Protein AF-A0A396GB19-F1 (afdb_monomer)

Mean predicted aligned error: 5.55 Å

Organism: Medicago truncatula (NCBI:txid3880)

Foldseek 3Di:
DDPVQVVVQVVPDDLFWKAKWWWKFAADPVGRVDTDTDDTHGADWGTGQVDIDHDPDDDDDPVRPVIDTPGMDMDHNDDDPDDDPVVVVRD

Radius of gyration: 13.98 Å; Cα contacts (8 Å, |Δi|>4): 129; chains: 1; bounding box: 28×30×39 Å

Sequence (91 aa):
MPKNILKKFICIADLRTQISGYLYGISPPDNPQVKEIRCIVMPPQWGTHQQVHLPSDLPEHDFLNDLEPLGWMHTQPNEVPQLISLHMLRS

Solvent-accessible surface area (backbone atoms only — not comparable to full-atom values): 5809 Å² total; per-residue (Å²): 124,54,67,70,60,53,51,52,54,59,71,75,49,58,76,58,36,23,46,60,30,39,32,28,18,45,54,51,94,90,40,76,90,46,76,46,57,75,50,70,48,71,69,79,65,54,47,36,70,88,50,66,49,68,64,91,71,77,93,82,54,80,90,46,74,88,37,47,82,74,53,70,50,64,56,72,68,64,94,65,102,61,86,58,71,80,64,59,80,76,108

Nearest PDB structures (foldseek):
  6s9i-assembly1_J  TM=9.996E-01  e=6.047E-10  Homo sapiens
  8bcb-assembly1_J  TM=1.002E+00  e=7.192E-10  Homo sapiens
  8c6j-assembly1_A  TM=1.001E+00  e=6.407E-10  Homo sapiens
  8i0s-assembly1_A  TM=9.753E-01  e=1.210E-09  Homo sapiens
  8i0t-assembly1_A  TM=9.753E-01  e=1.210E-09  Homo sapiens

InterPro domains:
  IPR000555 JAB1/MPN/MOV34 metalloenzyme domain [PF01398] (3-83)
  IPR027652 Pre-mRNA-processing-splicing factor 8 [PTHR11140] (1-87)
  IPR037518 MPN domain [PS50249] (1-91)

Secondary structure (DSSP, 8-state):
--HHHHHHHHHT--SSS--EEEEEEE--TT-TT--EEEEEE--S-EE-SS-EE--SSPP--GGGTTSEEEEEEE--SS--SS--HHHHTT-

Structure (mmCIF, N/CA/C/O backbone):
data_AF-A0A396GB19-F1
#
_entry.id   AF-A0A396GB19-F1
#
loop_
_atom_site.group_PDB
_atom_site.id
_atom_site.type_symbol
_atom_site.label_atom_id
_atom_site.label_alt_id
_atom_site.label_comp_id
_atom_site.label_asym_id
_atom_site.label_entity_id
_atom_site.label_seq_id
_atom_site.pdbx_PDB_ins_code
_atom_site.Cartn_x
_atom_site.Cartn_y
_atom_site.Cartn_z
_atom_site.occupancy
_atom_site.B_iso_or_equiv
_atom_site.auth_seq_id
_atom_site.auth_comp_id
_atom_site.auth_asym_id
_atom_site.auth_atom_id
_atom_site.pdbx_PDB_model_num
ATOM 1 N N . MET A 1 1 ? 3.199 3.953 10.837 1.00 78.44 1 MET A N 1
ATOM 2 C CA . MET A 1 1 ? 3.265 2.883 9.815 1.00 78.44 1 MET A CA 1
ATOM 3 C C . MET A 1 1 ? 4.167 1.741 10.293 1.00 78.44 1 MET A C 1
ATOM 5 O O . MET A 1 1 ? 5.272 2.031 10.748 1.00 78.44 1 MET A O 1
ATOM 9 N N . PRO A 1 2 ? 3.737 0.469 10.199 1.00 86.88 2 PRO A N 1
ATOM 10 C CA . PRO A 1 2 ? 4.548 -0.684 10.603 1.00 86.88 2 PRO A CA 1
ATOM 11 C C . PRO A 1 2 ? 5.793 -0.891 9.723 1.00 86.88 2 PRO A C 1
ATOM 13 O O . PRO A 1 2 ? 5.705 -0.990 8.497 1.00 86.88 2 PRO A O 1
ATOM 16 N N . LYS A 1 3 ? 6.974 -1.001 10.351 1.00 87.88 3 LYS A N 1
ATOM 17 C CA . LYS A 1 3 ? 8.270 -1.116 9.647 1.00 87.88 3 LYS A CA 1
ATOM 18 C C . LYS A 1 3 ? 8.408 -2.403 8.827 1.00 87.88 3 LYS A C 1
ATOM 20 O O . LYS A 1 3 ? 9.086 -2.404 7.807 1.00 87.88 3 LYS A O 1
ATOM 25 N N . ASN A 1 4 ? 7.806 -3.500 9.276 1.00 90.00 4 ASN A N 1
ATOM 26 C CA . ASN A 1 4 ? 7.845 -4.795 8.592 1.00 90.00 4 ASN A CA 1
ATOM 27 C C . ASN A 1 4 ? 7.125 -4.747 7.237 1.00 90.00 4 ASN A C 1
ATOM 29 O O . ASN A 1 4 ? 7.662 -5.239 6.247 1.00 90.00 4 ASN A O 1
ATOM 33 N N . ILE A 1 5 ? 5.940 -4.134 7.192 1.00 89.50 5 ILE A N 1
ATOM 34 C CA . ILE A 1 5 ? 5.138 -4.030 5.973 1.00 89.50 5 ILE A CA 1
ATOM 35 C C . ILE A 1 5 ? 5.798 -3.053 4.995 1.00 89.50 5 ILE A C 1
ATOM 37 O O . ILE A 1 5 ? 5.941 -3.384 3.822 1.00 89.50 5 ILE A O 1
ATOM 41 N N . LEU A 1 6 ? 6.302 -1.913 5.485 1.00 90.62 6 LEU A N 1
ATOM 42 C CA . LEU A 1 6 ? 7.039 -0.956 4.653 1.00 90.62 6 LEU A CA 1
ATOM 43 C C . LEU A 1 6 ? 8.274 -1.591 4.003 1.00 90.62 6 LEU A C 1
ATOM 45 O O . LEU A 1 6 ? 8.481 -1.458 2.802 1.00 90.62 6 LEU A O 1
ATOM 49 N N . LYS A 1 7 ? 9.083 -2.319 4.785 1.00 91.81 7 LYS A N 1
ATOM 50 C CA . LYS A 1 7 ? 10.261 -3.016 4.253 1.00 91.81 7 LYS A CA 1
ATOM 51 C C . LYS A 1 7 ? 9.872 -4.022 3.176 1.00 91.81 7 LYS A C 1
ATOM 53 O O . LYS A 1 7 ? 10.488 -4.021 2.120 1.00 91.81 7 LYS A O 1
ATOM 58 N N . LYS A 1 8 ? 8.838 -4.837 3.416 1.00 93.31 8 LYS A N 1
ATOM 59 C CA . LYS A 1 8 ? 8.342 -5.786 2.410 1.00 93.31 8 LYS A CA 1
ATOM 60 C C . LYS A 1 8 ? 7.877 -5.075 1.140 1.00 93.31 8 LYS A C 1
ATOM 62 O O . LYS A 1 8 ? 8.242 -5.525 0.064 1.00 93.31 8 LYS A O 1
ATOM 67 N N . PHE A 1 9 ? 7.140 -3.971 1.266 1.00 93.50 9 PHE A N 1
ATOM 68 C CA . PHE A 1 9 ? 6.656 -3.186 0.129 1.00 93.50 9 PHE A CA 1
ATOM 69 C C . PHE A 1 9 ? 7.807 -2.634 -0.725 1.00 93.50 9 PHE A C 1
ATOM 71 O O . PHE A 1 9 ? 7.784 -2.762 -1.942 1.00 93.50 9 PHE A O 1
ATOM 78 N N . ILE A 1 10 ? 8.857 -2.105 -0.091 1.00 92.62 10 ILE A N 1
ATOM 79 C CA . ILE A 1 10 ? 10.060 -1.644 -0.801 1.00 92.62 10 ILE A CA 1
ATOM 80 C C . ILE A 1 10 ? 10.795 -2.821 -1.458 1.00 92.62 10 ILE A C 1
ATOM 82 O O . ILE A 1 10 ? 11.250 -2.700 -2.589 1.00 92.62 10 ILE A O 1
ATOM 86 N N . CYS A 1 11 ? 10.897 -3.971 -0.784 1.00 94.88 11 CYS A N 1
ATOM 87 C CA . CYS A 1 11 ? 11.585 -5.146 -1.326 1.00 94.88 11 CYS A CA 1
ATOM 88 C C . CYS A 1 11 ? 10.912 -5.743 -2.572 1.00 94.88 11 CYS A C 1
ATOM 90 O O . CYS A 1 11 ? 11.606 -6.351 -3.379 1.00 94.88 11 CYS A O 1
ATOM 92 N N . ILE A 1 12 ? 9.590 -5.612 -2.713 1.00 94.62 12 ILE A N 1
ATOM 93 C CA . ILE A 1 1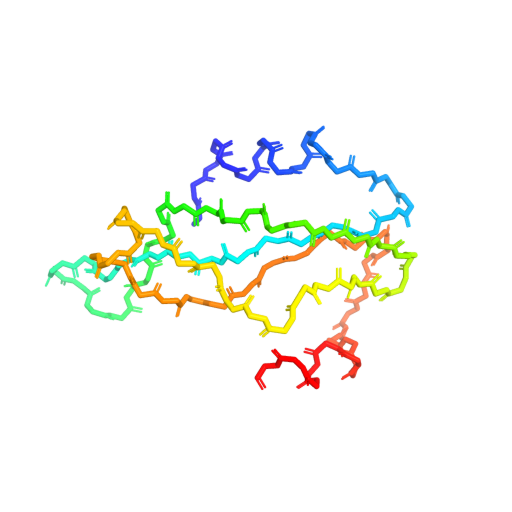2 ? 8.852 -6.098 -3.893 1.00 94.62 12 ILE A CA 1
ATOM 94 C C . ILE A 1 12 ? 8.741 -5.046 -5.006 1.00 94.62 12 ILE A C 1
ATOM 96 O O . ILE A 1 12 ? 8.185 -5.339 -6.062 1.00 94.62 12 ILE A O 1
ATOM 100 N N . ALA A 1 13 ? 9.213 -3.822 -4.764 1.00 93.06 13 ALA A N 1
ATOM 101 C CA . ALA A 1 13 ? 9.133 -2.733 -5.723 1.00 93.06 13 ALA A CA 1
ATOM 102 C C . ALA A 1 13 ? 10.255 -2.786 -6.766 1.00 93.06 13 ALA A C 1
ATOM 104 O O . ALA A 1 13 ? 11.299 -3.406 -6.567 1.00 93.06 13 ALA A O 1
ATOM 105 N N . ASP A 1 14 ? 10.038 -2.067 -7.865 1.00 92.25 14 ASP A N 1
ATOM 106 C CA . ASP A 1 14 ? 11.036 -1.815 -8.900 1.00 92.25 14 ASP A CA 1
ATOM 107 C C . ASP A 1 14 ? 11.541 -0.363 -8.824 1.00 92.25 14 ASP A C 1
ATOM 109 O O . ASP A 1 14 ? 10.838 0.537 -8.362 1.00 92.25 14 ASP A O 1
ATOM 113 N N . LEU A 1 15 ? 12.770 -0.120 -9.290 1.00 90.81 15 LEU A N 1
ATOM 114 C CA . LEU A 1 15 ? 13.394 1.211 -9.253 1.00 90.81 15 LEU A CA 1
ATOM 115 C C . LEU A 1 15 ? 12.842 2.171 -10.314 1.00 90.81 15 LEU A C 1
ATOM 117 O O . LEU A 1 15 ? 12.981 3.384 -10.177 1.00 90.81 15 LEU A O 1
ATOM 121 N N . ARG A 1 16 ? 12.263 1.648 -11.401 1.00 89.38 16 ARG A N 1
ATOM 122 C CA . ARG A 1 16 ? 11.752 2.449 -12.523 1.00 89.38 16 ARG A CA 1
ATOM 123 C C . ARG A 1 16 ? 10.237 2.406 -12.631 1.00 89.38 16 ARG A C 1
ATOM 125 O O . ARG A 1 16 ? 9.650 3.364 -13.120 1.00 89.38 16 ARG A O 1
ATOM 132 N N . THR A 1 17 ? 9.616 1.319 -12.197 1.00 91.94 17 THR A N 1
ATOM 133 C CA . THR A 1 17 ? 8.182 1.078 -12.334 1.00 91.94 17 THR A CA 1
ATOM 134 C C . THR A 1 17 ? 7.487 1.300 -11.000 1.00 91.94 17 THR A C 1
ATOM 136 O O . THR A 1 17 ? 7.814 0.650 -10.009 1.00 91.94 17 THR A O 1
ATOM 139 N N . GLN A 1 18 ? 6.511 2.209 -10.971 1.00 92.31 18 GLN A N 1
ATOM 140 C CA . GLN A 1 18 ? 5.738 2.459 -9.760 1.00 92.31 18 GLN A CA 1
ATOM 141 C C . GLN A 1 18 ? 4.832 1.268 -9.432 1.00 92.31 18 GLN A C 1
ATOM 143 O O . GLN A 1 18 ? 4.139 0.747 -10.305 1.00 92.31 18 GLN A O 1
ATOM 148 N N . ILE A 1 19 ? 4.799 0.878 -8.161 1.00 94.75 19 ILE A N 1
ATOM 149 C CA . ILE A 1 19 ? 3.793 -0.035 -7.608 1.00 94.75 19 ILE A CA 1
ATOM 150 C C . ILE A 1 19 ? 2.981 0.704 -6.553 1.00 94.75 19 ILE A C 1
ATOM 152 O O . ILE A 1 19 ? 3.453 1.684 -5.984 1.00 94.75 19 ILE A O 1
ATOM 156 N N . SER A 1 20 ? 1.785 0.220 -6.255 1.00 94.69 20 SER A N 1
ATOM 157 C CA . SER A 1 20 ? 0.860 0.785 -5.288 1.00 94.69 20 SER A CA 1
ATOM 158 C C . SER A 1 20 ? 0.205 -0.281 -4.422 1.00 94.69 20 SER A C 1
ATOM 160 O O . SER A 1 20 ? 0.017 -1.418 -4.841 1.00 94.69 20 SER A O 1
ATOM 162 N N . GLY A 1 21 ? -0.151 0.091 -3.198 1.00 93.88 21 GLY A N 1
ATOM 163 C CA . GLY A 1 21 ? -0.977 -0.729 -2.328 1.00 93.88 21 GLY A CA 1
ATOM 164 C C . GLY A 1 21 ? -2.022 0.109 -1.605 1.00 93.88 21 GLY A C 1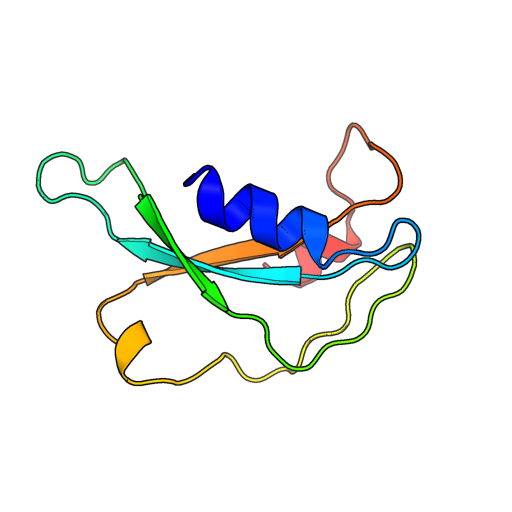
ATOM 165 O O . GLY A 1 21 ? -1.737 1.233 -1.181 1.00 93.88 21 GLY A O 1
ATOM 166 N N . TYR A 1 22 ? -3.220 -0.450 -1.448 1.00 93.69 22 TYR A N 1
ATOM 167 C CA . TYR A 1 22 ? -4.284 0.151 -0.648 1.00 93.69 22 TYR A CA 1
ATOM 168 C C . TYR A 1 22 ? -4.008 -0.049 0.836 1.00 93.69 22 TYR A C 1
ATOM 170 O O . TYR A 1 22 ? -3.613 -1.135 1.262 1.00 93.69 22 TYR A O 1
ATOM 178 N N . LEU A 1 23 ? -4.211 1.004 1.619 1.00 93.75 23 LEU A N 1
ATOM 179 C CA . LEU A 1 23 ? -3.984 1.021 3.053 1.00 93.75 23 LEU A CA 1
ATOM 180 C C . LEU A 1 23 ? -5.283 0.772 3.790 1.00 93.75 23 LEU A C 1
ATOM 182 O O . LEU A 1 23 ? -6.258 1.490 3.587 1.00 93.75 23 LEU A O 1
ATOM 186 N N . TYR A 1 24 ? -5.247 -0.180 4.711 1.00 93.69 24 TYR A N 1
ATOM 187 C CA . TYR A 1 24 ? -6.351 -0.438 5.620 1.00 93.69 24 TYR A CA 1
ATOM 188 C C . TYR A 1 24 ? -5.842 -0.458 7.052 1.00 93.69 24 TYR A C 1
ATOM 190 O O . TYR A 1 24 ? -4.710 -0.874 7.347 1.00 93.69 24 TYR A O 1
ATOM 198 N N . GLY A 1 25 ? -6.679 0.015 7.959 1.00 93.88 25 GLY A N 1
ATOM 199 C CA . GLY A 1 25 ? -6.306 0.151 9.352 1.00 93.88 25 GLY A CA 1
ATOM 200 C C . GLY A 1 25 ? -7.496 0.342 10.263 1.00 93.88 25 GLY A C 1
ATOM 201 O O . GLY A 1 25 ? -8.628 0.059 9.894 1.00 93.88 25 GLY A O 1
ATOM 202 N N . ILE A 1 26 ? -7.210 0.774 11.481 1.00 93.94 26 ILE A N 1
ATOM 203 C CA . ILE A 1 26 ? -8.225 1.084 12.482 1.00 93.94 26 ILE A CA 1
ATOM 204 C C . ILE A 1 26 ? -7.697 2.183 13.402 1.00 93.94 26 ILE A C 1
ATOM 206 O O . ILE A 1 26 ? -6.483 2.324 13.592 1.00 93.94 26 ILE A O 1
ATOM 210 N N . SER A 1 27 ? -8.601 2.954 13.993 1.00 92.50 27 SER A N 1
ATOM 211 C CA . SER A 1 27 ? -8.270 3.814 15.125 1.00 92.50 27 SER A CA 1
ATOM 212 C C . SER A 1 27 ? -8.178 3.007 16.422 1.00 92.50 27 SER A C 1
ATOM 214 O O . SER A 1 27 ? -9.101 2.250 16.729 1.00 92.50 27 SER A O 1
ATOM 216 N N . PRO A 1 28 ? -7.111 3.168 17.221 1.00 90.56 28 PRO A N 1
ATOM 217 C CA . PRO A 1 28 ? -7.067 2.579 18.550 1.00 90.56 28 PRO A CA 1
ATOM 218 C C . PRO A 1 28 ? -8.193 3.172 19.419 1.00 90.56 28 PRO A C 1
ATOM 220 O O . PRO A 1 28 ? -8.499 4.362 19.289 1.00 90.56 28 PRO A O 1
ATOM 223 N N . PRO A 1 29 ? -8.801 2.376 20.320 1.00 89.50 29 PRO A N 1
ATOM 224 C CA . PRO A 1 29 ? -9.939 2.816 21.134 1.00 89.50 29 PRO A CA 1
ATOM 225 C C . PRO A 1 29 ? -9.593 4.009 22.034 1.00 89.50 29 PRO A C 1
ATOM 227 O O . PRO A 1 29 ? -10.451 4.841 22.316 1.00 89.50 29 PRO A O 1
ATOM 230 N N . ASP A 1 30 ? -8.323 4.124 22.423 1.00 92.06 30 ASP A N 1
ATOM 231 C CA . ASP A 1 30 ? -7.831 5.178 23.310 1.00 92.06 30 ASP A CA 1
ATOM 232 C C . ASP A 1 30 ? -7.523 6.496 22.579 1.00 92.06 30 ASP A C 1
ATOM 234 O O . ASP A 1 30 ? -7.369 7.534 23.221 1.00 92.06 30 ASP A O 1
ATOM 238 N N . ASN A 1 31 ? -7.399 6.485 21.243 1.00 92.12 31 ASN A N 1
ATOM 239 C CA . ASN A 1 31 ? -7.053 7.683 20.478 1.00 92.12 31 ASN A CA 1
ATOM 240 C C . ASN A 1 31 ? -7.640 7.675 19.050 1.00 92.12 31 ASN A C 1
ATOM 242 O O . ASN A 1 31 ? -6.976 7.231 18.107 1.00 92.12 31 ASN A O 1
ATOM 246 N N . PRO A 1 32 ? -8.847 8.240 18.847 1.00 90.00 32 PRO A N 1
ATOM 247 C CA . PRO A 1 32 ? -9.513 8.248 17.544 1.00 90.00 32 PRO A CA 1
ATOM 248 C C . PRO A 1 32 ? -8.826 9.136 16.492 1.00 90.00 32 PRO A C 1
ATOM 250 O O . PRO A 1 32 ? -9.118 9.011 15.305 1.00 90.00 32 PRO A O 1
ATOM 253 N N . GLN A 1 33 ? -7.908 10.024 16.892 1.00 90.00 33 GLN A N 1
ATOM 254 C CA . GLN A 1 33 ? -7.163 10.881 15.958 1.00 90.00 33 GLN A CA 1
ATOM 255 C C . GLN A 1 33 ? -6.003 10.146 15.275 1.00 90.00 33 GLN A C 1
ATOM 257 O O . GLN A 1 33 ? -5.471 10.625 14.274 1.00 90.00 33 GLN A O 1
ATOM 262 N N . VAL A 1 34 ? -5.600 8.988 15.801 1.00 91.75 34 VAL A N 1
ATOM 263 C CA . VAL A 1 34 ? -4.529 8.171 15.231 1.00 91.75 34 VAL A CA 1
ATOM 264 C C . VAL A 1 34 ? -5.141 7.078 14.360 1.00 91.75 34 VAL A C 1
ATOM 266 O O . VAL A 1 34 ? -6.124 6.440 14.733 1.00 91.75 34 VAL A O 1
ATOM 269 N N . LYS A 1 35 ? -4.545 6.858 13.186 1.00 91.06 35 LYS A N 1
ATOM 270 C CA . LYS A 1 35 ? -4.888 5.759 12.280 1.00 91.06 35 LYS A CA 1
ATOM 271 C C . LYS A 1 35 ? -3.732 4.771 12.219 1.00 91.06 35 LYS A C 1
ATOM 273 O O . LYS A 1 35 ? -2.641 5.096 11.742 1.00 91.06 35 LYS A O 1
ATOM 278 N N . GLU A 1 36 ? -3.956 3.559 12.712 1.00 92.12 36 GLU A N 1
ATOM 279 C CA . GLU A 1 36 ? -2.963 2.492 12.663 1.00 92.12 36 GLU A CA 1
ATOM 280 C C . GLU A 1 36 ? -3.151 1.644 11.408 1.00 92.12 36 GLU A C 1
ATOM 282 O O . GLU A 1 36 ? -4.111 0.889 11.285 1.00 92.12 36 GLU A O 1
ATOM 287 N N . ILE A 1 37 ? -2.198 1.737 10.479 1.00 93.75 37 ILE A N 1
ATOM 288 C CA . ILE A 1 37 ? -2.161 0.882 9.285 1.00 93.75 37 ILE A CA 1
ATOM 289 C C . ILE A 1 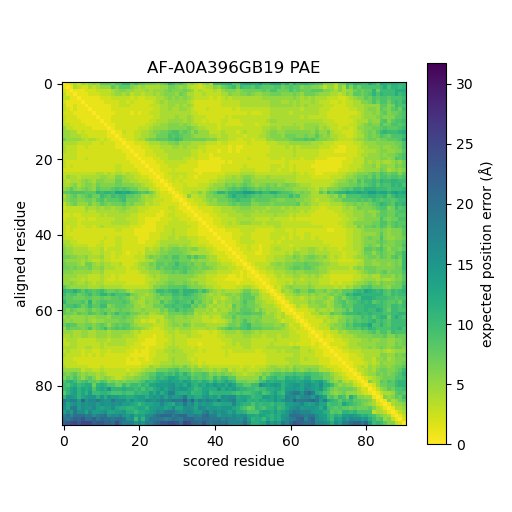37 ? -1.881 -0.560 9.723 1.00 93.75 37 ILE A C 1
ATOM 291 O O . ILE A 1 37 ? -0.812 -0.829 10.278 1.00 93.75 37 ILE A O 1
ATOM 295 N N . ARG A 1 38 ? -2.805 -1.484 9.438 1.00 91.50 38 ARG A N 1
ATOM 296 C CA . ARG A 1 38 ? -2.692 -2.911 9.786 1.00 91.50 38 ARG A CA 1
ATOM 297 C C . ARG A 1 38 ? -2.340 -3.791 8.598 1.00 91.50 38 ARG A C 1
ATOM 299 O O . ARG A 1 38 ? -1.588 -4.750 8.765 1.00 91.50 38 ARG A O 1
ATOM 306 N N . CYS A 1 39 ? -2.823 -3.460 7.405 1.00 91.62 39 CYS A N 1
ATOM 307 C CA . CYS A 1 39 ? -2.493 -4.211 6.203 1.00 91.62 39 CYS A CA 1
ATOM 308 C C . CYS A 1 39 ? -2.356 -3.310 4.973 1.00 91.62 39 CYS A C 1
ATOM 310 O O . CYS A 1 39 ? -2.801 -2.159 4.948 1.00 91.62 39 CYS A O 1
ATOM 312 N N . ILE A 1 40 ? -1.671 -3.859 3.969 1.00 93.88 40 ILE A N 1
ATOM 313 C CA . ILE A 1 40 ? -1.580 -3.295 2.628 1.00 93.88 40 ILE A CA 1
ATOM 314 C C . ILE A 1 40 ? -2.123 -4.339 1.670 1.00 93.88 40 ILE A C 1
ATOM 316 O O . ILE A 1 40 ? -1.633 -5.471 1.662 1.00 93.88 40 ILE A O 1
ATOM 320 N N . VAL A 1 41 ? -3.111 -3.957 0.870 1.00 93.69 41 VAL A N 1
ATOM 321 C CA . VAL A 1 41 ? -3.675 -4.821 -0.162 1.00 93.69 41 VAL A CA 1
ATOM 322 C C . VAL A 1 41 ? -3.030 -4.489 -1.499 1.00 93.69 41 VAL A C 1
ATOM 324 O O . VAL A 1 41 ? -2.993 -3.329 -1.911 1.00 93.69 41 VAL A O 1
ATOM 327 N N . MET A 1 42 ? -2.523 -5.523 -2.167 1.00 94.00 42 MET A N 1
ATOM 328 C CA . MET A 1 42 ? -1.888 -5.433 -3.479 1.00 94.00 42 MET A CA 1
ATOM 329 C C . MET A 1 42 ? -2.845 -6.004 -4.532 1.00 94.00 42 MET A C 1
ATOM 331 O O . MET A 1 42 ? -2.847 -7.218 -4.741 1.00 94.00 42 MET A O 1
ATOM 335 N N . PRO A 1 43 ? -3.682 -5.176 -5.177 1.00 92.06 43 PRO A N 1
ATOM 336 C CA . PRO A 1 43 ? -4.504 -5.639 -6.286 1.00 92.06 43 PRO A CA 1
ATOM 337 C C . PRO A 1 43 ? -3.633 -5.917 -7.527 1.00 92.06 43 PRO A C 1
ATOM 339 O O . PRO A 1 43 ? -2.494 -5.430 -7.610 1.00 92.06 43 PRO A O 1
ATOM 342 N N . PRO A 1 44 ? -4.167 -6.651 -8.521 1.00 93.12 44 PRO A N 1
ATOM 343 C CA . PRO A 1 44 ? -3.538 -6.780 -9.830 1.00 93.12 44 PRO A CA 1
ATOM 344 C C . PRO A 1 44 ? -3.310 -5.398 -10.446 1.00 93.12 44 PRO A C 1
ATOM 346 O O . PRO A 1 44 ? -4.250 -4.629 -10.610 1.00 93.12 44 PRO A O 1
ATOM 349 N N . GLN A 1 45 ? -2.065 -5.067 -10.771 1.00 93.50 45 GLN A N 1
ATOM 350 C CA . GLN A 1 45 ? -1.689 -3.721 -11.194 1.00 93.50 45 GLN A CA 1
ATOM 351 C C . GLN A 1 45 ? -0.516 -3.751 -12.164 1.00 93.50 45 GLN A C 1
ATOM 353 O O . GLN A 1 45 ? 0.260 -4.708 -12.192 1.00 93.50 45 GLN A O 1
ATOM 358 N N . TRP A 1 46 ? -0.353 -2.668 -12.913 1.00 93.69 46 TRP A N 1
ATOM 359 C CA . TRP A 1 46 ? 0.843 -2.422 -13.709 1.00 93.69 46 TRP A CA 1
ATOM 360 C C . TRP A 1 46 ? 1.233 -0.953 -13.603 1.00 93.69 46 TRP A C 1
ATOM 362 O O . TRP A 1 46 ? 0.387 -0.076 -13.440 1.00 93.69 46 TRP A O 1
ATOM 372 N N . GLY A 1 47 ? 2.530 -0.684 -13.657 1.00 90.94 47 GLY A N 1
ATOM 373 C CA . GLY A 1 47 ? 3.068 0.652 -13.464 1.00 90.94 47 GLY A CA 1
ATOM 374 C C . GLY A 1 47 ? 3.812 1.169 -14.677 1.00 90.94 47 GLY A C 1
ATOM 375 O O . GLY A 1 47 ? 4.224 0.431 -15.568 1.00 90.94 47 GLY A O 1
ATOM 376 N N . THR A 1 48 ? 4.040 2.468 -14.656 1.00 90.12 48 THR A N 1
ATOM 377 C CA . THR A 1 48 ? 5.043 3.164 -15.456 1.00 90.12 48 THR A CA 1
ATOM 378 C C . THR A 1 48 ? 5.937 3.956 -14.501 1.00 90.12 48 THR A C 1
ATOM 380 O O . THR A 1 48 ? 5.721 3.958 -13.291 1.00 90.12 48 THR A O 1
ATOM 383 N N . HIS A 1 49 ? 6.922 4.678 -15.025 1.00 86.81 49 HIS A N 1
ATOM 384 C CA . HIS A 1 49 ? 7.722 5.616 -14.232 1.00 86.81 49 HIS A CA 1
ATOM 385 C C . HIS A 1 49 ? 6.940 6.810 -13.649 1.00 86.81 49 HIS A C 1
ATOM 387 O O . HIS A 1 49 ? 7.405 7.422 -12.688 1.00 86.81 49 HIS A O 1
ATOM 393 N N . GLN A 1 50 ? 5.765 7.140 -14.200 1.00 84.38 50 GLN A N 1
ATOM 394 C CA . GLN A 1 50 ? 4.979 8.322 -13.812 1.00 84.38 50 GLN A CA 1
ATOM 395 C C . GLN A 1 50 ? 3.701 7.992 -13.043 1.00 84.38 50 GLN A C 1
ATOM 397 O O . GLN A 1 50 ? 3.281 8.800 -12.223 1.00 84.38 50 GLN A O 1
ATOM 402 N N . GLN A 1 51 ? 3.089 6.837 -13.311 1.00 87.56 51 GLN A N 1
ATOM 403 C CA . GLN A 1 51 ? 1.812 6.451 -12.715 1.00 87.56 51 GLN A CA 1
ATOM 404 C C . GLN A 1 51 ? 1.668 4.940 -12.572 1.00 87.56 51 GLN A C 1
ATOM 406 O O . GLN A 1 51 ? 2.305 4.171 -13.296 1.00 87.56 51 GLN A O 1
ATOM 411 N N . VAL A 1 52 ? 0.740 4.540 -11.707 1.00 91.50 52 VAL A N 1
ATOM 412 C CA . VAL A 1 52 ? 0.278 3.162 -11.527 1.00 91.50 52 VAL A CA 1
ATOM 413 C C . VAL A 1 52 ? -1.144 2.998 -12.062 1.00 91.50 52 VAL A C 1
ATOM 415 O O . VAL A 1 52 ? -1.994 3.877 -11.916 1.00 91.50 52 VAL A O 1
ATOM 418 N N . HIS A 1 53 ? -1.442 1.858 -12.662 1.00 90.75 53 HIS A N 1
ATOM 419 C CA . HIS A 1 53 ? -2.774 1.481 -13.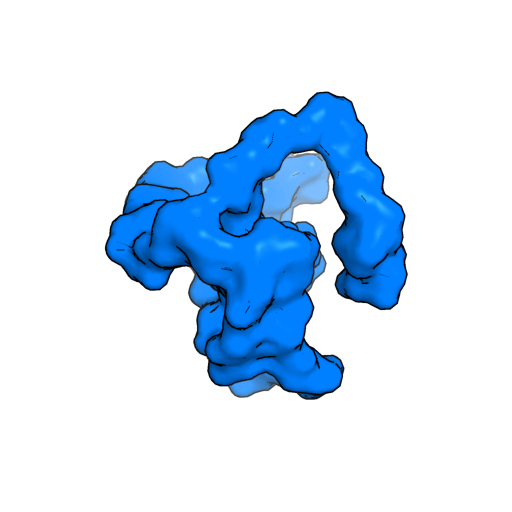112 1.00 90.75 53 HIS A CA 1
ATOM 420 C C . HIS A 1 53 ? -3.319 0.383 -12.207 1.00 90.75 53 HIS A C 1
ATOM 422 O O . HIS A 1 53 ? -2.717 -0.681 -12.073 1.00 90.75 53 HIS A O 1
ATOM 428 N N . LEU A 1 54 ? -4.451 0.687 -11.576 1.00 90.56 54 LEU A N 1
ATOM 429 C CA . LEU A 1 54 ? -5.167 -0.182 -10.652 1.00 90.56 54 LEU A CA 1
ATOM 430 C C . LEU A 1 54 ? -6.538 -0.520 -11.259 1.00 90.56 54 LEU A C 1
ATOM 432 O O . LEU A 1 54 ? -7.026 0.253 -12.092 1.00 90.56 54 LEU A O 1
ATOM 436 N N . PRO A 1 55 ? -7.162 -1.638 -10.860 1.00 89.50 55 PRO A N 1
ATOM 437 C CA . PRO A 1 55 ? -8.545 -1.937 -11.208 1.00 89.50 55 PRO A CA 1
ATOM 438 C C . PRO A 1 55 ? -9.482 -0.868 -10.628 1.00 89.50 55 PRO A C 1
ATOM 440 O O . PRO A 1 55 ? -9.146 -0.218 -9.638 1.00 89.50 55 PRO A O 1
ATOM 443 N N . SER A 1 56 ? -10.648 -0.679 -11.248 1.00 84.44 56 SER A N 1
ATOM 444 C CA . SER A 1 56 ? -11.670 0.250 -10.740 1.00 84.44 56 SER A CA 1
ATOM 445 C C . SER A 1 56 ? -12.327 -0.250 -9.456 1.00 84.44 56 SER A C 1
ATOM 447 O O . SER A 1 56 ? -12.724 0.562 -8.624 1.00 84.44 56 SER A O 1
ATOM 449 N N . ASP A 1 57 ? -12.414 -1.569 -9.299 1.00 84.94 57 ASP A N 1
ATOM 450 C CA . ASP A 1 57 ? -13.036 -2.198 -8.143 1.00 84.94 57 ASP A CA 1
ATOM 451 C C . ASP A 1 57 ? -12.063 -2.241 -6.965 1.00 84.94 57 ASP A C 1
ATOM 453 O O . ASP A 1 57 ? -10.883 -2.589 -7.104 1.00 84.94 57 ASP A O 1
ATOM 457 N N . LEU A 1 58 ? -12.573 -1.885 -5.788 1.00 82.31 58 LEU A N 1
ATOM 458 C CA . LEU A 1 58 ? -11.814 -1.989 -4.552 1.00 82.31 58 LEU A CA 1
ATOM 459 C C . LEU A 1 58 ? -11.691 -3.459 -4.123 1.00 82.31 58 LEU A C 1
ATOM 461 O O . LEU A 1 58 ? -12.564 -4.271 -4.425 1.00 82.31 58 LEU A O 1
ATOM 465 N N . PRO A 1 59 ? -10.620 -3.819 -3.400 1.00 83.69 59 PRO A N 1
ATOM 466 C CA . PRO A 1 59 ? -10.479 -5.165 -2.872 1.00 83.69 59 PRO A CA 1
ATOM 467 C C . PRO A 1 59 ? -11.586 -5.498 -1.867 1.00 83.69 59 PRO A C 1
ATOM 469 O O . PRO A 1 59 ? -11.748 -4.801 -0.865 1.00 83.69 59 PRO A O 1
ATOM 472 N N . GLU A 1 60 ? -12.275 -6.611 -2.100 1.00 84.12 60 GLU A N 1
ATOM 473 C CA . GLU A 1 60 ? -13.252 -7.187 -1.177 1.00 84.12 60 GLU A CA 1
ATOM 474 C C . GLU A 1 60 ? -12.691 -8.482 -0.588 1.00 84.12 60 GLU A C 1
ATOM 476 O O . GLU A 1 60 ? -12.266 -9.383 -1.315 1.00 84.12 60 GLU A O 1
ATOM 481 N N . HIS A 1 61 ? -12.630 -8.564 0.741 1.00 88.50 61 HIS A N 1
ATOM 482 C CA . HIS A 1 61 ? -12.169 -9.758 1.444 1.00 88.50 61 HIS A CA 1
ATOM 483 C C . HIS A 1 61 ? -12.630 -9.729 2.907 1.00 88.50 61 HIS A C 1
ATOM 485 O O . HIS A 1 61 ? -12.571 -8.678 3.539 1.00 88.50 61 HIS A O 1
ATOM 491 N N . ASP A 1 62 ? -12.974 -10.883 3.488 1.00 88.56 62 ASP A N 1
ATOM 492 C CA . ASP A 1 62 ? -13.515 -10.977 4.856 1.00 88.56 62 ASP A CA 1
ATOM 493 C C . ASP A 1 62 ? -12.622 -10.320 5.926 1.00 88.56 62 ASP A C 1
ATOM 495 O O . ASP A 1 62 ? -13.102 -9.590 6.787 1.00 88.56 62 ASP A O 1
ATOM 499 N N . PHE A 1 63 ? -11.299 -10.508 5.844 1.00 87.38 63 PHE A N 1
ATOM 500 C CA . PHE A 1 63 ? -10.316 -9.847 6.721 1.00 87.38 63 PHE A CA 1
ATOM 501 C C . PHE A 1 63 ? -10.265 -8.310 6.634 1.00 87.38 63 PHE A C 1
ATOM 503 O O . PHE A 1 63 ? -9.590 -7.692 7.458 1.00 87.38 63 PHE A O 1
ATOM 510 N N . LEU A 1 64 ? -10.909 -7.690 5.642 1.00 88.56 64 LEU A N 1
ATOM 511 C CA . LEU A 1 64 ? -10.989 -6.234 5.507 1.00 88.56 64 LEU A CA 1
ATOM 512 C C . LEU A 1 64 ? -12.256 -5.656 6.151 1.00 88.56 64 LEU A C 1
ATOM 514 O O . LEU A 1 64 ? -12.306 -4.449 6.347 1.00 88.56 64 LEU A O 1
ATOM 518 N N . ASN A 1 65 ? -13.240 -6.484 6.523 1.00 86.88 65 ASN A N 1
ATOM 519 C CA . ASN A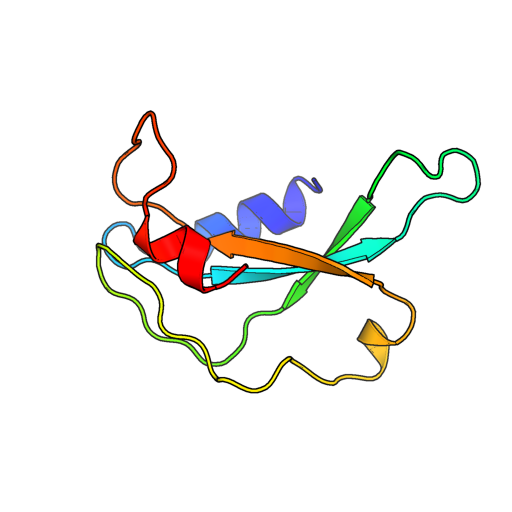 1 65 ? -14.532 -6.017 7.044 1.00 86.88 65 ASN A CA 1
ATOM 520 C C . ASN A 1 65 ? -14.409 -5.219 8.353 1.00 86.88 65 ASN A C 1
ATOM 522 O O . ASN A 1 65 ? -15.187 -4.299 8.588 1.00 86.88 65 ASN A O 1
ATOM 526 N N . ASP A 1 66 ? -13.413 -5.541 9.182 1.00 89.38 66 ASP A N 1
ATOM 527 C CA . ASP A 1 66 ? -13.154 -4.852 10.454 1.00 89.38 66 ASP A CA 1
ATOM 528 C C . ASP A 1 66 ? -12.197 -3.652 10.307 1.00 89.38 66 ASP A C 1
ATOM 530 O O . ASP A 1 66 ? -11.799 -3.043 11.304 1.00 89.38 66 ASP A O 1
ATOM 534 N N . LEU A 1 67 ? -11.762 -3.338 9.081 1.00 91.69 67 LEU A N 1
ATOM 535 C CA . LEU A 1 67 ? -10.769 -2.307 8.800 1.00 91.69 67 LEU A CA 1
ATOM 536 C C . LEU A 1 67 ? -11.362 -1.189 7.946 1.00 91.69 67 LEU A C 1
ATOM 538 O O . LEU A 1 67 ? -12.121 -1.414 7.009 1.00 91.69 67 LEU A O 1
ATOM 542 N N . GLU A 1 68 ? -10.946 0.040 8.226 1.00 90.88 68 GLU A N 1
ATOM 543 C CA . GLU A 1 68 ? -11.322 1.199 7.426 1.00 90.88 68 GLU A CA 1
ATOM 544 C C . GLU A 1 68 ? -10.279 1.464 6.322 1.00 90.88 68 GLU A C 1
ATOM 546 O O . GLU A 1 68 ? -9.071 1.300 6.557 1.00 90.88 68 GLU A O 1
ATOM 551 N N . PRO A 1 69 ? -10.708 1.888 5.119 1.00 91.75 69 PRO A N 1
ATOM 552 C CA . PRO A 1 69 ? -9.793 2.308 4.068 1.00 91.75 69 PRO A CA 1
ATOM 553 C C . PRO A 1 69 ? -9.128 3.635 4.459 1.00 91.75 69 PRO A C 1
ATOM 555 O O . PRO A 1 69 ? -9.787 4.648 4.674 1.00 91.75 69 PRO A O 1
ATOM 558 N N . LEU A 1 70 ? -7.797 3.634 4.529 1.00 92.44 70 LEU A N 1
ATOM 559 C CA . LEU A 1 70 ? -6.968 4.794 4.886 1.00 92.44 70 LEU A CA 1
ATOM 560 C C . LEU A 1 70 ? -6.330 5.474 3.664 1.00 92.44 70 LEU A C 1
ATOM 562 O O . LEU A 1 70 ? -5.508 6.376 3.817 1.00 92.44 70 LEU A O 1
ATOM 566 N N . GLY A 1 71 ? -6.676 5.024 2.455 1.00 91.44 71 GLY A N 1
ATOM 567 C CA . GLY A 1 71 ? -6.141 5.523 1.190 1.00 91.44 71 GLY A CA 1
ATOM 568 C C . GLY A 1 71 ? -5.189 4.531 0.527 1.00 91.44 71 GLY A C 1
ATOM 569 O O . GLY A 1 71 ? -5.399 3.320 0.570 1.00 91.44 71 GLY A O 1
ATOM 570 N N . TRP A 1 72 ? -4.140 5.035 -0.115 1.00 92.12 72 TRP A N 1
ATOM 571 C CA . TRP A 1 72 ? -3.177 4.230 -0.865 1.00 92.12 72 TRP A CA 1
ATOM 572 C C . TRP A 1 72 ? -1.760 4.775 -0.704 1.00 92.12 72 TRP A C 1
ATOM 574 O O . TRP A 1 72 ? -1.552 5.937 -0.361 1.00 92.12 72 TRP A O 1
ATOM 584 N N . MET A 1 73 ? -0.774 3.929 -0.973 1.00 92.44 73 MET A N 1
ATOM 585 C CA . MET A 1 73 ? 0.615 4.339 -1.167 1.00 92.44 73 MET A CA 1
ATOM 586 C C . MET A 1 73 ? 1.131 3.854 -2.507 1.00 92.44 73 MET A C 1
ATOM 588 O O . MET A 1 73 ? 0.588 2.904 -3.073 1.00 92.44 73 MET A O 1
ATOM 592 N N . HIS A 1 74 ? 2.200 4.478 -2.986 1.00 92.81 74 HIS A N 1
ATOM 593 C CA . HIS A 1 74 ? 2.933 4.035 -4.160 1.00 92.81 74 HIS A CA 1
ATOM 594 C C . HIS A 1 74 ? 4.424 4.343 -4.028 1.00 92.81 74 HIS A C 1
ATOM 596 O O . HIS A 1 74 ? 4.825 5.184 -3.222 1.00 92.81 74 HIS A O 1
ATOM 602 N N . THR A 1 75 ? 5.249 3.641 -4.801 1.00 92.75 75 THR A N 1
ATOM 603 C CA . THR A 1 75 ? 6.666 3.979 -4.955 1.00 92.75 75 THR A CA 1
ATOM 604 C C . THR A 1 75 ? 6.846 5.080 -5.986 1.00 92.75 75 THR A C 1
ATOM 606 O O . THR A 1 75 ? 6.095 5.156 -6.954 1.00 92.75 75 THR A O 1
ATOM 609 N N . GLN A 1 76 ? 7.867 5.916 -5.802 1.00 89.19 76 GLN A N 1
ATOM 610 C CA . GLN A 1 76 ? 8.212 6.965 -6.751 1.00 89.19 76 GLN A CA 1
ATOM 611 C C . GLN A 1 76 ? 9.708 6.891 -7.098 1.00 89.19 76 GLN A C 1
ATOM 613 O O . GLN A 1 76 ? 10.523 6.868 -6.177 1.00 89.19 76 GLN A O 1
ATOM 618 N N . PRO A 1 77 ? 10.091 6.856 -8.392 1.00 86.56 77 PRO A N 1
ATOM 619 C CA . PRO A 1 77 ? 11.497 6.733 -8.790 1.00 86.56 77 PRO A CA 1
ATOM 620 C C . PRO A 1 77 ? 12.356 7.934 -8.390 1.00 86.56 77 PRO A C 1
ATOM 622 O O . PRO A 1 77 ? 13.521 7.778 -8.043 1.00 86.56 77 PRO A O 1
ATOM 625 N N . ASN A 1 78 ? 11.773 9.131 -8.451 1.00 86.25 78 ASN A N 1
ATOM 626 C CA . ASN A 1 78 ? 12.434 10.383 -8.114 1.00 86.25 78 ASN A CA 1
ATOM 627 C C . ASN A 1 78 ? 11.645 11.088 -7.018 1.00 86.25 78 ASN A C 1
ATOM 629 O O . ASN A 1 78 ? 10.419 11.176 -7.099 1.00 86.25 78 ASN A O 1
ATOM 633 N N . GLU A 1 79 ? 12.351 11.635 -6.037 1.00 83.75 79 GLU A N 1
ATOM 634 C CA . GLU A 1 79 ? 11.745 12.503 -5.037 1.00 83.75 79 GLU A CA 1
ATOM 635 C C . GLU A 1 79 ? 11.313 13.816 -5.698 1.00 83.75 79 GLU A C 1
ATOM 637 O O . GLU A 1 79 ? 12.097 14.485 -6.375 1.00 83.75 79 GLU A O 1
ATOM 642 N N . V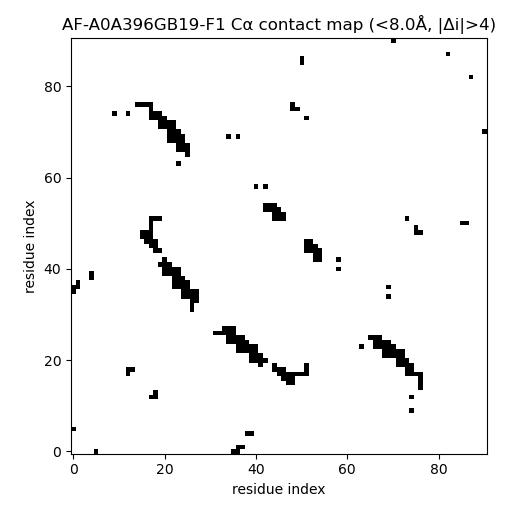AL A 1 80 ? 10.044 14.173 -5.524 1.00 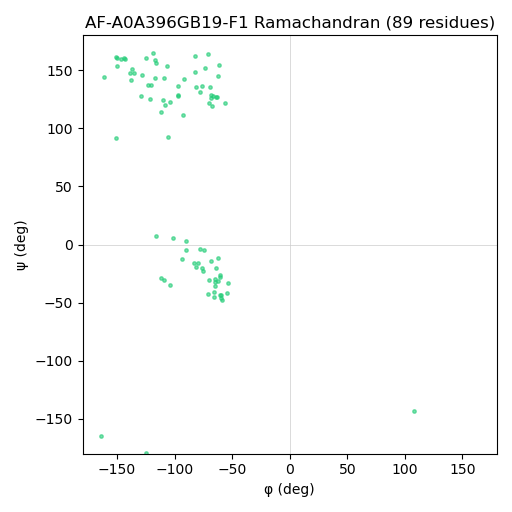83.88 80 VAL A N 1
ATOM 643 C CA . VAL A 1 80 ? 9.493 15.449 -5.980 1.00 83.88 80 VAL A CA 1
ATOM 644 C C . VAL A 1 80 ? 8.946 16.208 -4.772 1.00 83.88 80 VAL A C 1
ATOM 646 O O . VAL A 1 80 ? 8.276 15.615 -3.929 1.00 83.88 80 VAL A O 1
ATOM 649 N N . PRO A 1 81 ? 9.181 17.525 -4.672 1.00 78.81 81 PRO A N 1
ATOM 650 C CA . PRO A 1 81 ? 8.770 18.309 -3.505 1.00 78.81 81 PRO A CA 1
ATOM 651 C C . PRO A 1 81 ? 7.258 18.585 -3.441 1.00 78.81 81 PRO A C 1
ATOM 653 O O . PRO A 1 81 ? 6.782 19.177 -2.478 1.00 78.81 81 PRO A O 1
ATOM 656 N N . GLN A 1 82 ? 6.499 18.194 -4.466 1.00 79.44 82 GLN A N 1
ATOM 657 C CA . GLN A 1 82 ? 5.075 18.488 -4.607 1.00 79.44 82 GLN A 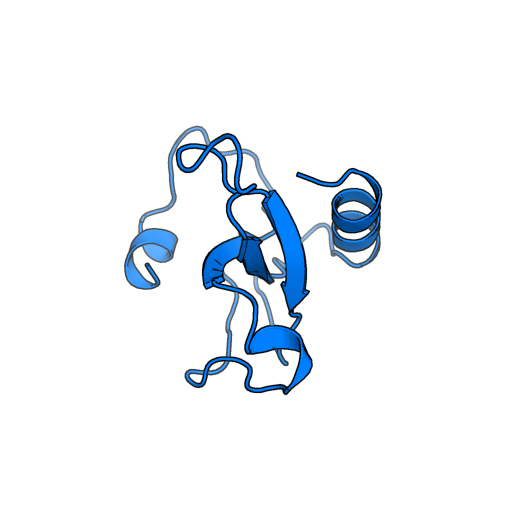CA 1
ATOM 658 C C . GLN A 1 82 ? 4.299 17.250 -5.046 1.00 79.44 82 GLN A C 1
ATOM 660 O O . GLN A 1 82 ? 4.806 16.430 -5.811 1.00 79.44 82 GLN A O 1
ATOM 665 N N . LEU A 1 83 ? 3.046 17.141 -4.607 1.00 75.25 83 LEU A N 1
ATOM 666 C CA . LEU A 1 83 ? 2.165 16.073 -5.061 1.00 75.25 83 LEU A CA 1
ATOM 667 C C . LEU A 1 83 ? 1.904 16.222 -6.566 1.00 75.25 83 LEU A C 1
ATOM 669 O O . LEU A 1 83 ? 1.485 17.279 -7.037 1.00 75.25 83 LEU A O 1
ATOM 673 N N . ILE A 1 84 ? 2.141 15.154 -7.327 1.00 74.00 84 ILE A N 1
ATOM 674 C CA . ILE A 1 84 ? 1.865 15.143 -8.764 1.00 74.00 84 ILE A CA 1
ATOM 675 C C . ILE A 1 84 ? 0.347 15.200 -8.966 1.00 74.00 84 ILE A C 1
ATOM 677 O O . ILE A 1 84 ? -0.387 14.389 -8.407 1.00 74.00 84 ILE A O 1
ATOM 681 N N . SER A 1 85 ? -0.126 16.136 -9.795 1.00 63.59 85 SER A N 1
ATOM 682 C CA . SER A 1 85 ? -1.559 16.372 -10.052 1.00 63.59 85 SER A CA 1
ATOM 683 C C . SER A 1 85 ? -2.323 15.110 -10.481 1.00 63.59 85 SER A C 1
ATOM 685 O O . SER A 1 85 ? -3.471 14.920 -10.088 1.00 63.59 85 SER A O 1
ATOM 687 N N . LEU A 1 86 ? -1.663 14.200 -11.198 1.00 65.06 86 LEU A N 1
ATOM 688 C CA . LEU A 1 86 ? -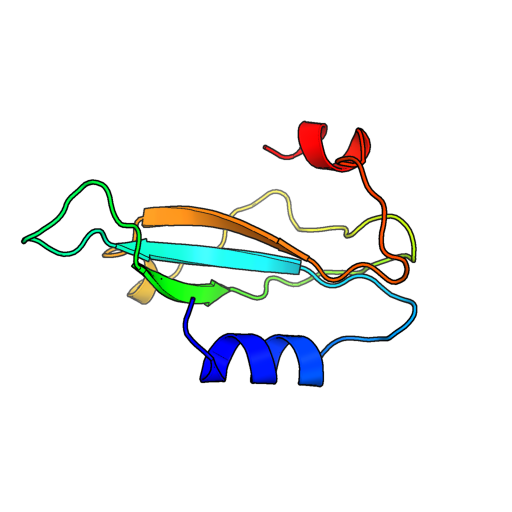2.210 12.906 -11.608 1.00 65.06 86 LEU A CA 1
ATOM 689 C C . LEU A 1 86 ? -2.612 12.007 -10.421 1.00 65.06 86 LEU A C 1
ATOM 691 O O . LEU A 1 86 ? -3.519 11.191 -10.553 1.00 65.06 86 LEU A O 1
ATOM 695 N N . HIS A 1 87 ? -1.987 12.177 -9.251 1.00 65.94 87 HIS A N 1
ATOM 696 C CA . HIS A 1 87 ? -2.320 11.435 -8.031 1.00 65.94 87 HIS A CA 1
ATOM 697 C C . HIS A 1 87 ? -3.532 12.014 -7.285 1.00 65.94 87 HIS A C 1
ATOM 699 O O . HIS A 1 87 ? -4.157 11.283 -6.523 1.00 65.94 87 HIS A O 1
ATOM 705 N N . MET A 1 88 ? -3.910 13.277 -7.532 1.00 59.97 88 MET A N 1
ATOM 706 C CA . MET A 1 88 ? -5.128 13.881 -6.963 1.00 59.97 88 MET A CA 1
ATOM 707 C C . MET A 1 88 ? -6.415 13.416 -7.656 1.00 59.97 88 MET A C 1
ATOM 709 O O . MET A 1 88 ? -7.488 13.519 -7.082 1.00 59.97 88 MET A O 1
ATOM 713 N N . LEU A 1 89 ? -6.340 12.890 -8.883 1.00 54.22 89 LEU A N 1
ATOM 714 C CA . LEU A 1 89 ? -7.526 12.409 -9.610 1.00 54.22 89 LEU A CA 1
ATOM 715 C C . LEU A 1 89 ? -8.010 11.024 -9.142 1.00 54.22 89 LEU A C 1
ATOM 717 O O . LEU A 1 89 ? -9.015 10.530 -9.646 1.00 54.22 89 LEU A O 1
ATOM 721 N N . ARG A 1 90 ? -7.284 10.381 -8.217 1.00 54.88 90 ARG A N 1
ATOM 722 C CA . ARG A 1 90 ? -7.612 9.060 -7.652 1.00 54.88 90 ARG A CA 1
ATOM 723 C C . ARG A 1 90 ? -7.917 9.078 -6.148 1.00 54.88 90 ARG A C 1
ATOM 725 O O . ARG A 1 90 ? -8.021 8.006 -5.556 1.00 54.88 90 ARG A O 1
ATOM 732 N N . SER A 1 91 ? -8.009 10.260 -5.539 1.00 47.44 91 SER A N 1
ATOM 733 C CA . SER A 1 91 ? -8.426 10.462 -4.142 1.00 47.44 91 SER A CA 1
ATOM 734 C C . SER A 1 91 ? -9.895 10.827 -4.039 1.00 47.44 91 SER A C 1
ATOM 736 O O . SER A 1 91 ? -10.318 11.656 -4.876 1.00 47.44 91 SER A O 1
#

pLDDT: mean 87.43, std 9.47, range [47.44, 94.88]